Protein AF-A0A2G2R148-F1 (afdb_monomer_lite)

Radius of gyration: 40.28 Å; chains: 1; bounding box: 63×64×116 Å

Structure (mmCIF, N/CA/C/O backbone):
data_AF-A0A2G2R148-F1
#
_entry.id   AF-A0A2G2R148-F1
#
loop_
_atom_site.group_PDB
_atom_site.id
_atom_site.type_symbol
_atom_site.label_atom_id
_atom_site.label_alt_id
_atom_site.label_comp_id
_atom_site.label_asym_id
_atom_site.label_entity_id
_atom_site.label_seq_id
_atom_site.pdbx_PDB_ins_code
_atom_site.Cartn_x
_atom_site.Cartn_y
_atom_site.Cartn_z
_atom_site.occupancy
_atom_site.B_iso_or_equiv
_atom_site.auth_seq_id
_atom_site.auth_comp_id
_atom_site.auth_asym_id
_atom_site.auth_atom_id
_atom_site.pdbx_PDB_model_num
ATOM 1 N N . MET A 1 1 ? -0.604 22.311 24.502 1.00 48.31 1 MET A N 1
ATOM 2 C CA . MET A 1 1 ? -0.595 21.607 23.201 1.00 48.31 1 MET A CA 1
ATOM 3 C C . MET A 1 1 ? 0.803 21.065 22.988 1.00 48.31 1 MET A C 1
ATOM 5 O O . MET A 1 1 ? 1.654 21.733 22.419 1.00 48.31 1 MET A O 1
ATOM 9 N N . GLU A 1 2 ? 1.063 19.902 23.567 1.00 51.53 2 GLU A N 1
ATOM 10 C CA . GLU A 1 2 ? 2.363 19.248 23.503 1.00 51.53 2 GLU A CA 1
ATOM 11 C C . GLU A 1 2 ? 2.444 18.508 22.167 1.00 51.53 2 GLU A C 1
ATOM 13 O O . GLU A 1 2 ? 1.817 17.468 21.969 1.00 51.53 2 GLU A O 1
ATOM 18 N N . TYR A 1 3 ? 3.135 19.102 21.195 1.00 59.31 3 TYR A N 1
ATOM 19 C CA . TYR A 1 3 ? 3.486 18.401 19.968 1.00 59.31 3 TYR A CA 1
ATOM 20 C C . TYR A 1 3 ? 4.564 17.383 20.324 1.00 59.31 3 TYR A C 1
ATOM 22 O O . TYR A 1 3 ? 5.745 17.714 20.416 1.00 59.31 3 TYR A O 1
ATOM 30 N N . SER A 1 4 ? 4.141 16.147 20.575 1.00 56.78 4 SER A N 1
ATOM 31 C CA . SER A 1 4 ? 5.049 15.073 20.943 1.00 56.78 4 SER A CA 1
ATOM 32 C C . SER A 1 4 ? 6.069 14.830 19.804 1.00 56.78 4 SER A C 1
ATOM 34 O O . SER A 1 4 ? 5.690 14.639 18.640 1.00 56.78 4 SER A O 1
ATOM 36 N N . PRO A 1 5 ? 7.387 14.851 20.093 1.00 61.03 5 PRO A N 1
ATOM 37 C CA . PRO A 1 5 ? 8.457 14.793 19.084 1.00 61.03 5 PRO A CA 1
ATOM 38 C C . PRO A 1 5 ? 8.540 13.451 18.336 1.00 61.03 5 PRO A C 1
ATOM 40 O O . PRO A 1 5 ? 9.260 13.325 17.342 1.00 61.03 5 PRO A O 1
ATOM 43 N N . VAL A 1 6 ? 7.760 12.460 18.768 1.00 58.72 6 VAL A N 1
ATOM 44 C CA . VAL A 1 6 ? 7.691 11.102 18.210 1.00 58.72 6 VAL A CA 1
ATOM 45 C C . VAL A 1 6 ? 7.366 11.064 16.718 1.00 58.72 6 VAL A C 1
ATOM 47 O O . VAL A 1 6 ? 7.900 10.202 16.021 1.00 58.72 6 VAL A O 1
ATOM 50 N N . ARG A 1 7 ? 6.598 12.023 16.172 1.00 63.22 7 ARG A N 1
ATOM 51 C CA . ARG A 1 7 ? 6.355 12.063 14.714 1.00 63.22 7 ARG A CA 1
ATOM 52 C C . ARG A 1 7 ? 7.630 12.294 13.903 1.00 63.22 7 ARG A C 1
ATOM 54 O O . ARG A 1 7 ? 7.731 11.763 12.805 1.00 63.22 7 ARG A O 1
ATOM 61 N N . ARG A 1 8 ? 8.605 13.056 14.414 1.00 64.38 8 ARG A N 1
ATOM 62 C CA . ARG A 1 8 ? 9.854 13.322 13.676 1.00 64.38 8 ARG A CA 1
ATOM 63 C C . ARG A 1 8 ? 10.771 12.105 13.691 1.00 64.38 8 ARG A C 1
ATOM 65 O O . ARG A 1 8 ? 11.302 11.752 12.647 1.00 64.38 8 ARG A O 1
ATOM 72 N N . ILE A 1 9 ? 10.888 11.429 14.833 1.00 66.25 9 ILE A N 1
ATOM 73 C CA . ILE A 1 9 ? 11.724 10.226 14.977 1.00 66.25 9 ILE A CA 1
ATOM 74 C C . ILE A 1 9 ? 11.224 9.098 14.072 1.00 66.25 9 ILE A C 1
ATOM 76 O O . ILE A 1 9 ? 12.021 8.476 13.373 1.00 66.25 9 ILE A O 1
ATOM 80 N N . PHE A 1 10 ? 9.906 8.888 14.007 1.00 67.50 10 PHE A N 1
ATOM 81 C CA . PHE A 1 10 ? 9.330 7.871 13.126 1.00 67.50 10 PHE A CA 1
ATOM 82 C C . PHE A 1 10 ? 9.612 8.167 11.641 1.00 67.50 10 PHE A C 1
ATOM 84 O O . PHE A 1 10 ? 9.934 7.262 10.871 1.00 67.50 10 PHE A O 1
ATOM 91 N N . SER A 1 11 ? 9.581 9.446 11.247 1.00 72.88 11 SER A N 1
ATOM 92 C CA . SER A 1 11 ? 9.961 9.864 9.894 1.00 72.88 11 SER A CA 1
ATOM 93 C C . SER A 1 11 ? 11.441 9.633 9.596 1.00 72.88 11 SER A C 1
ATOM 95 O O . SER A 1 11 ? 11.774 9.272 8.474 1.00 72.88 11 SER A O 1
ATOM 97 N N . TRP A 1 12 ? 12.335 9.814 10.571 1.00 77.62 12 TRP A N 1
ATOM 98 C CA . TRP A 1 12 ? 13.778 9.651 10.362 1.00 77.62 12 TRP A CA 1
ATOM 99 C C . TRP A 1 12 ? 14.159 8.186 10.162 1.00 77.62 12 TRP A C 1
ATOM 101 O O . TRP A 1 12 ? 14.962 7.892 9.284 1.00 77.62 12 TRP A O 1
ATOM 111 N N . VAL A 1 13 ? 13.537 7.264 10.904 1.00 79.81 13 VAL A N 1
ATOM 112 C CA . VAL A 1 13 ? 13.739 5.816 10.713 1.00 79.81 13 VAL A CA 1
ATOM 113 C C . VAL A 1 13 ? 13.229 5.368 9.342 1.00 79.81 13 VAL A C 1
ATOM 115 O O . VAL A 1 13 ? 13.925 4.646 8.633 1.00 79.81 13 VAL A O 1
ATOM 118 N N . SER A 1 14 ? 12.051 5.846 8.928 1.00 80.56 14 SER A N 1
ATOM 119 C CA . SER A 1 14 ? 11.517 5.565 7.590 1.00 80.56 14 SER A CA 1
ATOM 120 C C . SER A 1 14 ? 12.434 6.106 6.486 1.00 80.56 14 SER A C 1
ATOM 122 O O . SER A 1 14 ? 12.735 5.403 5.524 1.00 80.56 14 SER A O 1
ATOM 124 N N . TRP A 1 15 ? 12.963 7.322 6.652 1.00 84.94 15 TRP A N 1
ATOM 125 C CA . TRP A 1 15 ? 13.890 7.924 5.691 1.00 84.94 15 TRP A CA 1
ATOM 126 C C . TRP A 1 15 ? 15.238 7.192 5.643 1.00 84.94 15 TRP A C 1
ATOM 128 O O . TRP A 1 15 ? 15.784 6.987 4.562 1.00 84.94 15 TRP A O 1
ATOM 138 N N . LEU A 1 16 ? 15.729 6.715 6.790 1.00 86.38 16 LEU A N 1
ATOM 139 C CA . LEU A 1 16 ? 16.955 5.924 6.886 1.00 86.38 16 LEU A CA 1
ATOM 140 C C . LEU A 1 16 ? 16.833 4.559 6.197 1.00 86.38 16 LEU A C 1
ATOM 142 O O . LEU A 1 16 ? 17.837 4.040 5.728 1.00 86.38 16 LEU A O 1
ATOM 146 N N . LEU A 1 17 ? 15.629 3.989 6.105 1.00 84.88 17 LEU A N 1
ATOM 147 C CA . LEU A 1 17 ? 15.370 2.781 5.316 1.00 84.88 17 LEU A CA 1
ATOM 148 C C . LEU A 1 17 ? 15.165 3.109 3.832 1.00 84.88 17 LEU A C 1
ATOM 150 O O . LEU A 1 17 ? 15.705 2.428 2.965 1.00 84.88 17 LEU A O 1
ATOM 154 N N . LEU A 1 18 ? 14.417 4.170 3.526 1.00 85.19 18 LEU A N 1
ATOM 155 C CA . LEU A 1 18 ? 14.042 4.519 2.156 1.00 85.19 18 LEU A CA 1
ATOM 156 C C . LEU A 1 18 ? 15.239 4.981 1.312 1.00 85.19 18 LEU A C 1
ATOM 158 O O . LEU A 1 18 ? 15.378 4.568 0.162 1.00 85.19 18 LEU A O 1
ATOM 162 N N . VAL A 1 19 ? 16.108 5.823 1.877 1.00 89.56 19 VAL A N 1
ATOM 163 C CA . VAL A 1 19 ? 17.268 6.398 1.177 1.00 89.56 19 VAL A CA 1
ATOM 164 C C . VAL A 1 19 ? 18.246 5.331 0.660 1.00 89.56 19 VAL A C 1
ATOM 166 O O . VAL A 1 19 ? 18.537 5.359 -0.536 1.00 89.56 19 VAL A O 1
ATOM 169 N N . PRO A 1 20 ? 18.753 4.380 1.472 1.00 88.75 20 PRO A N 1
ATOM 170 C CA . PRO A 1 20 ? 19.691 3.373 0.981 1.00 88.75 20 PRO A CA 1
ATOM 171 C C . PRO A 1 20 ? 19.045 2.414 -0.018 1.00 88.75 20 PRO A C 1
ATOM 173 O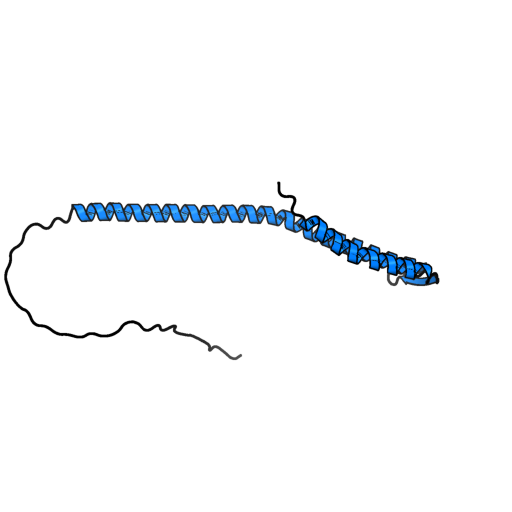 O . PRO A 1 20 ? 19.694 2.045 -0.994 1.00 88.75 20 PRO A O 1
ATOM 176 N N . ILE A 1 21 ? 17.768 2.058 0.164 1.00 86.38 21 ILE A N 1
ATOM 177 C CA . ILE A 1 21 ? 17.027 1.242 -0.809 1.00 86.38 21 ILE A CA 1
ATOM 178 C C . ILE A 1 21 ? 16.973 1.964 -2.158 1.00 86.38 21 ILE A C 1
ATOM 180 O O . ILE A 1 21 ? 17.277 1.369 -3.193 1.00 86.38 21 ILE A O 1
ATOM 184 N N . LEU A 1 22 ? 16.643 3.258 -2.153 1.00 85.75 22 LEU A N 1
ATOM 185 C CA . LEU A 1 22 ? 16.564 4.056 -3.371 1.00 85.75 22 LEU A CA 1
ATOM 186 C C . LEU A 1 22 ? 17.941 4.218 -4.030 1.00 85.75 22 LEU A C 1
ATOM 188 O O . LEU A 1 22 ? 18.064 4.038 -5.239 1.00 85.75 22 LEU A O 1
ATOM 192 N N . ALA A 1 23 ? 18.986 4.493 -3.246 1.00 87.06 23 ALA A N 1
ATOM 193 C CA . ALA A 1 23 ? 20.356 4.620 -3.740 1.00 87.06 23 ALA A CA 1
ATOM 194 C C . ALA A 1 23 ? 20.878 3.313 -4.361 1.00 87.06 23 ALA A C 1
ATOM 196 O O . ALA A 1 23 ? 21.460 3.336 -5.450 1.00 87.06 23 ALA A O 1
ATOM 197 N N . ALA A 1 24 ? 20.635 2.171 -3.710 1.00 84.56 24 ALA A N 1
ATOM 198 C CA . ALA A 1 24 ? 20.986 0.856 -4.237 1.00 84.56 24 ALA A CA 1
ATOM 199 C C . ALA A 1 24 ? 20.250 0.581 -5.551 1.00 84.56 24 ALA A C 1
ATOM 201 O O . ALA A 1 24 ? 20.864 0.155 -6.526 1.00 84.56 24 ALA A O 1
ATOM 202 N N . ALA A 1 25 ? 18.957 0.896 -5.607 1.00 81.69 25 ALA A N 1
ATOM 203 C CA . ALA A 1 25 ? 18.150 0.665 -6.792 1.00 81.69 25 ALA A CA 1
ATOM 204 C C . ALA A 1 25 ? 18.570 1.569 -7.974 1.00 81.69 25 ALA A C 1
ATOM 206 O O . ALA A 1 25 ? 18.653 1.098 -9.108 1.00 81.69 25 ALA A O 1
ATOM 207 N N . VAL A 1 26 ? 18.926 2.836 -7.726 1.00 83.38 26 VAL A N 1
ATOM 208 C CA . VAL A 1 26 ? 19.491 3.736 -8.753 1.00 83.38 26 VAL A CA 1
ATOM 209 C C . VAL A 1 26 ? 20.850 3.229 -9.240 1.00 83.38 26 VAL A C 1
ATOM 211 O O . VAL A 1 26 ? 21.089 3.168 -10.444 1.00 83.38 26 VAL A O 1
ATOM 214 N N . THR A 1 27 ? 21.732 2.820 -8.327 1.00 83.00 27 THR A N 1
ATOM 215 C CA . THR A 1 27 ? 23.061 2.284 -8.677 1.00 83.00 27 THR A CA 1
ATOM 216 C C . THR A 1 27 ? 22.940 1.008 -9.508 1.00 83.00 27 THR A C 1
ATOM 218 O O . THR A 1 27 ? 23.604 0.858 -10.534 1.00 83.00 27 THR A O 1
ATOM 221 N N . PHE A 1 28 ? 22.035 0.116 -9.104 1.00 80.31 28 PHE A N 1
ATOM 222 C CA . PHE A 1 28 ? 21.698 -1.092 -9.840 1.00 80.31 28 PHE A CA 1
ATOM 223 C C . PHE A 1 28 ? 21.186 -0.768 -11.246 1.00 80.31 28 PHE A C 1
ATOM 225 O O . PHE A 1 28 ? 21.624 -1.409 -12.198 1.00 80.31 28 PHE A O 1
ATOM 232 N N . ALA A 1 29 ? 20.345 0.262 -11.393 1.00 78.44 29 ALA A N 1
ATOM 233 C CA . ALA A 1 29 ? 19.812 0.697 -12.682 1.00 78.44 29 ALA A CA 1
ATOM 234 C C . ALA A 1 29 ? 20.853 1.296 -13.626 1.00 78.44 29 ALA A C 1
ATOM 236 O O . ALA A 1 29 ? 20.824 1.047 -14.831 1.00 78.44 29 ALA A O 1
ATOM 237 N N . LEU A 1 30 ? 21.778 2.087 -13.084 1.00 79.06 30 LEU A N 1
ATOM 238 C CA . LEU A 1 30 ? 22.845 2.695 -13.872 1.00 79.06 30 LEU A CA 1
ATOM 239 C C . LEU A 1 30 ? 23.829 1.650 -14.398 1.00 79.06 30 LEU A C 1
ATOM 241 O O . LEU A 1 30 ? 24.314 1.798 -15.519 1.00 79.06 30 LEU A O 1
ATOM 245 N N . ASN A 1 31 ? 24.097 0.611 -13.604 1.00 82.44 31 ASN A N 1
ATOM 246 C CA . ASN A 1 31 ? 25.028 -0.453 -13.962 1.00 82.44 31 ASN A CA 1
ATOM 247 C C . ASN A 1 31 ? 24.367 -1.523 -14.856 1.00 82.44 31 ASN A C 1
ATOM 249 O O . ASN A 1 31 ? 24.937 -1.936 -15.860 1.00 82.44 31 ASN A O 1
ATOM 253 N N . ASN A 1 32 ? 23.120 -1.905 -14.562 1.00 74.62 32 ASN A N 1
ATOM 254 C CA . ASN A 1 32 ? 22.402 -2.973 -15.259 1.00 74.62 32 ASN A CA 1
ATOM 255 C C . ASN A 1 32 ? 21.370 -2.400 -16.243 1.00 74.62 32 ASN A C 1
ATOM 257 O O . ASN A 1 32 ? 20.158 -2.492 -16.033 1.00 74.62 32 ASN A O 1
ATOM 261 N N . LYS A 1 33 ? 21.861 -1.834 -17.354 1.00 81.12 33 LYS A N 1
ATOM 262 C CA . LYS A 1 33 ? 21.032 -1.392 -18.499 1.00 81.12 33 LYS A CA 1
ATOM 263 C C . LYS A 1 33 ? 20.736 -2.510 -19.504 1.00 81.12 33 LYS A C 1
ATOM 265 O O . LYS A 1 33 ? 20.377 -2.236 -20.645 1.00 81.12 33 LYS A O 1
ATOM 270 N N . HIS A 1 34 ? 20.926 -3.762 -19.108 1.00 82.50 34 HIS A N 1
ATOM 271 C CA . HIS A 1 34 ? 20.645 -4.897 -19.971 1.00 82.50 34 HIS A CA 1
ATOM 272 C C . HIS A 1 34 ? 19.138 -5.030 -20.196 1.00 82.50 34 HIS A C 1
ATOM 274 O O . HIS A 1 34 ? 18.340 -4.907 -19.259 1.00 82.50 34 HIS A O 1
ATOM 280 N N . PHE A 1 35 ? 18.769 -5.263 -21.452 1.00 85.25 35 PHE A N 1
ATOM 281 C CA . PHE A 1 35 ? 17.411 -5.607 -21.839 1.00 85.25 35 PHE A CA 1
ATOM 282 C C . PHE A 1 35 ? 17.106 -7.026 -21.355 1.00 85.25 35 PHE A C 1
ATOM 284 O O . PHE A 1 35 ? 17.912 -7.938 -21.539 1.00 85.25 35 PHE A O 1
ATOM 291 N N . LEU A 1 36 ? 15.977 -7.179 -20.668 1.00 84.81 36 LEU A N 1
ATOM 292 C CA . LEU A 1 36 ? 15.456 -8.452 -20.200 1.00 84.81 36 LEU A CA 1
ATOM 293 C C . LEU A 1 36 ? 14.144 -8.722 -20.933 1.00 84.81 36 LEU A C 1
ATOM 295 O O . LEU A 1 36 ? 13.217 -7.909 -20.893 1.00 84.81 36 LEU A O 1
ATOM 299 N N . GLU A 1 37 ? 14.062 -9.885 -21.569 1.00 88.94 37 GLU A N 1
ATOM 300 C CA . GLU A 1 37 ? 12.814 -10.389 -22.124 1.00 88.94 37 GLU A CA 1
ATOM 301 C C . GLU A 1 37 ? 11.930 -10.898 -20.978 1.00 88.94 37 GLU A C 1
ATOM 303 O O . GLU A 1 37 ? 12.250 -11.881 -20.305 1.00 88.94 37 GLU A O 1
ATOM 308 N N . LEU A 1 38 ? 10.825 -10.200 -20.716 1.00 84.94 38 LEU A N 1
ATOM 309 C CA . LEU A 1 38 ? 9.853 -10.583 -19.700 1.00 84.94 38 LEU A CA 1
ATOM 310 C C . LEU A 1 38 ? 8.634 -11.214 -20.352 1.00 84.94 38 LEU A C 1
ATOM 312 O O . LEU A 1 38 ? 7.824 -10.538 -20.987 1.00 84.94 38 LEU A O 1
ATOM 316 N N . ASN A 1 39 ? 8.488 -12.518 -20.131 1.00 89.44 39 ASN A N 1
ATOM 317 C CA . ASN A 1 39 ? 7.281 -13.252 -20.468 1.00 89.44 39 ASN A CA 1
ATOM 318 C C . ASN A 1 39 ? 6.302 -13.204 -19.283 1.00 89.44 39 ASN A C 1
ATOM 320 O O . ASN A 1 39 ? 6.490 -13.871 -18.263 1.00 89.44 39 ASN A O 1
ATOM 324 N N . LEU A 1 40 ? 5.258 -12.385 -19.401 1.00 86.88 40 LEU A N 1
ATOM 325 C CA . LEU A 1 40 ? 4.191 -12.269 -18.408 1.00 86.88 40 LEU A CA 1
ATOM 326 C C . LEU A 1 40 ? 3.155 -13.381 -18.609 1.00 86.88 40 LEU A C 1
ATOM 328 O O . LEU A 1 40 ? 2.068 -13.176 -19.156 1.00 86.88 40 LEU A O 1
ATOM 332 N N . TRP A 1 41 ? 3.491 -14.569 -18.119 1.00 77.00 41 TRP A N 1
ATOM 333 C CA . TRP A 1 41 ? 2.563 -15.685 -17.938 1.00 77.00 41 TRP A CA 1
ATOM 334 C C . TRP A 1 41 ? 1.674 -15.366 -16.722 1.00 77.00 41 TRP A C 1
ATOM 336 O O . TRP A 1 41 ? 2.199 -15.378 -15.609 1.00 77.00 41 TRP A O 1
ATOM 346 N N . PRO A 1 42 ? 0.422 -14.876 -16.866 1.00 87.00 42 PRO A N 1
ATOM 347 C CA . PRO A 1 42 ? -0.763 -15.501 -17.481 1.00 87.00 42 PRO A CA 1
ATOM 348 C C . PRO A 1 42 ? -1.466 -14.600 -18.525 1.00 87.00 42 PRO A C 1
ATOM 350 O O . PRO A 1 42 ? -2.590 -14.871 -18.942 1.00 87.00 42 PRO A O 1
ATOM 353 N N . PHE A 1 43 ? -0.814 -13.511 -18.933 1.00 87.62 43 PHE A N 1
ATOM 354 C CA . PHE A 1 43 ? -1.338 -12.525 -19.880 1.00 87.62 43 PHE A CA 1
ATOM 355 C C . PHE A 1 43 ? -0.894 -12.799 -21.325 1.00 87.62 43 PHE A C 1
ATOM 357 O O . PHE A 1 43 ? -1.392 -12.156 -22.243 1.00 87.62 43 PHE A O 1
ATOM 364 N N . GLY A 1 44 ? 0.039 -13.737 -21.538 1.00 88.94 44 GLY A N 1
ATOM 365 C CA . GLY A 1 44 ? 0.555 -14.080 -22.868 1.00 88.94 44 GLY A CA 1
ATOM 366 C C . GLY A 1 44 ? 1.354 -12.950 -23.525 1.00 88.94 44 GLY A C 1
ATOM 367 O O . GLY A 1 44 ? 1.461 -12.907 -24.747 1.00 88.94 44 GLY A O 1
ATOM 368 N N . LEU A 1 45 ? 1.884 -12.018 -22.727 1.00 88.56 45 LEU A N 1
ATOM 369 C CA . LEU A 1 45 ? 2.627 -10.854 -23.203 1.00 88.56 45 LEU A CA 1
ATOM 370 C C . LEU A 1 45 ? 4.127 -11.089 -23.041 1.00 88.56 45 LEU A C 1
ATOM 372 O O . LEU A 1 45 ? 4.589 -11.395 -21.942 1.00 88.56 45 LEU A O 1
ATOM 376 N N . THR A 1 46 ? 4.881 -10.880 -24.115 1.00 91.38 46 THR A N 1
ATOM 377 C CA . THR A 1 46 ? 6.342 -10.805 -24.078 1.00 91.38 46 THR A CA 1
ATOM 378 C C . THR A 1 46 ? 6.739 -9.355 -24.288 1.00 91.38 46 THR A C 1
ATOM 380 O O . THR A 1 46 ? 6.416 -8.767 -25.320 1.00 91.38 46 THR A O 1
ATOM 383 N N . ILE A 1 47 ? 7.397 -8.765 -23.296 1.00 88.56 47 ILE A N 1
ATOM 384 C CA . ILE A 1 47 ? 7.837 -7.375 -23.352 1.00 88.56 47 ILE A CA 1
ATOM 385 C C . ILE A 1 47 ? 9.329 -7.347 -23.047 1.00 88.56 47 ILE A C 1
ATOM 387 O O . ILE A 1 47 ? 9.777 -7.878 -22.034 1.00 88.56 47 ILE A O 1
ATOM 391 N N . GLU A 1 48 ? 10.097 -6.711 -23.919 1.00 89.31 48 GLU A N 1
ATOM 392 C CA . GLU A 1 48 ? 11.516 -6.481 -23.700 1.00 89.31 48 GLU A CA 1
ATOM 393 C C . GLU A 1 48 ? 11.688 -5.132 -22.997 1.00 89.31 48 GLU A C 1
ATOM 395 O O . GLU A 1 48 ? 11.401 -4.074 -23.563 1.00 89.31 48 GLU A O 1
ATOM 400 N N . LEU A 1 49 ? 12.094 -5.161 -21.726 1.00 86.75 49 LEU A N 1
ATOM 401 C CA . LEU A 1 49 ? 12.326 -3.949 -20.941 1.00 86.75 49 LEU A CA 1
ATOM 402 C C . LEU A 1 49 ? 13.700 -4.016 -20.280 1.00 86.75 49 LEU A C 1
ATOM 404 O O . LEU A 1 49 ? 14.157 -5.098 -19.911 1.00 86.75 49 LEU A O 1
ATOM 408 N N . PRO A 1 50 ? 14.358 -2.872 -20.043 1.00 87.38 50 PRO A N 1
ATOM 409 C CA . PRO A 1 50 ? 15.539 -2.847 -19.200 1.00 87.38 50 PRO A CA 1
ATOM 410 C C . PRO A 1 50 ? 15.244 -3.416 -17.808 1.00 87.38 50 PRO A C 1
ATOM 412 O O . PRO A 1 50 ? 14.230 -3.078 -17.188 1.00 87.38 50 PRO A O 1
ATOM 415 N N . LEU A 1 51 ? 16.157 -4.237 -17.290 1.00 84.81 51 LEU A N 1
ATOM 416 C CA . LEU A 1 51 ? 15.981 -4.973 -16.034 1.00 84.81 51 LEU A CA 1
ATOM 417 C C . LEU A 1 51 ? 15.659 -4.062 -14.833 1.00 84.81 51 LEU A C 1
ATOM 419 O O . LEU A 1 51 ? 14.864 -4.413 -13.959 1.00 84.81 51 LEU A O 1
ATOM 423 N N . TYR A 1 52 ? 16.216 -2.851 -14.818 1.00 82.69 52 TYR A N 1
ATOM 424 C CA . TYR A 1 52 ? 15.914 -1.870 -13.781 1.00 82.69 52 TYR A CA 1
ATOM 425 C C . TYR A 1 52 ? 14.443 -1.445 -13.770 1.00 82.69 52 TYR A C 1
ATOM 427 O O . TYR A 1 52 ? 13.857 -1.278 -12.701 1.00 82.69 52 TYR A O 1
ATOM 435 N N . LEU A 1 53 ? 13.831 -1.300 -14.947 1.00 84.19 53 LEU A N 1
ATOM 436 C CA . LEU A 1 53 ? 12.452 -0.849 -15.100 1.00 84.19 53 LEU A CA 1
ATOM 437 C C . LEU A 1 53 ? 11.486 -1.895 -14.536 1.00 84.19 53 LEU A C 1
ATOM 439 O O . LEU A 1 53 ? 10.551 -1.553 -13.814 1.00 84.19 53 LEU A O 1
ATOM 443 N N . ALA A 1 54 ? 11.770 -3.170 -14.800 1.00 83.81 54 ALA A N 1
ATOM 444 C CA . ALA A 1 54 ? 11.023 -4.295 -14.258 1.00 83.81 54 ALA A CA 1
ATOM 445 C C . ALA A 1 54 ? 11.117 -4.384 -12.729 1.00 83.81 54 ALA A C 1
ATOM 447 O O . ALA A 1 54 ? 10.099 -4.516 -12.051 1.00 83.81 54 ALA A O 1
ATOM 448 N N . PHE A 1 55 ? 12.330 -4.261 -12.181 1.00 84.94 55 PHE A N 1
ATOM 449 C CA . PHE A 1 55 ? 12.567 -4.319 -10.739 1.00 84.94 55 PHE A CA 1
ATOM 450 C C . PHE A 1 55 ? 11.847 -3.189 -9.990 1.00 84.94 55 PHE A C 1
ATOM 452 O O . PHE A 1 55 ? 11.096 -3.439 -9.043 1.00 84.94 55 PHE A O 1
ATOM 459 N N . PHE A 1 56 ? 12.023 -1.943 -10.440 1.00 84.88 56 PHE A N 1
ATOM 460 C CA . PHE A 1 56 ? 11.329 -0.798 -9.850 1.00 84.88 56 PHE A CA 1
ATOM 461 C C . PHE A 1 56 ? 9.814 -0.890 -10.035 1.00 84.88 56 PHE A C 1
ATOM 463 O O . PHE A 1 56 ? 9.077 -0.600 -9.094 1.00 84.88 56 PHE A O 1
ATOM 470 N N . GLY A 1 57 ? 9.350 -1.326 -11.210 1.00 88.06 57 GLY A N 1
ATOM 471 C CA . GLY A 1 57 ? 7.933 -1.542 -11.485 1.00 88.06 57 GLY A CA 1
ATOM 472 C C . GLY A 1 57 ? 7.303 -2.523 -10.498 1.00 88.06 57 GLY A C 1
ATOM 473 O O . GLY A 1 57 ? 6.288 -2.197 -9.884 1.00 88.06 57 GLY A O 1
ATOM 474 N N . ALA A 1 58 ? 7.941 -3.674 -10.266 1.00 87.19 58 ALA A N 1
ATOM 475 C CA . ALA A 1 58 ? 7.483 -4.667 -9.296 1.00 87.19 58 ALA A CA 1
ATOM 476 C C . ALA A 1 58 ? 7.478 -4.125 -7.856 1.00 87.19 58 ALA A C 1
ATOM 478 O O . ALA A 1 58 ? 6.515 -4.343 -7.119 1.00 87.19 58 ALA A O 1
ATOM 479 N N . MET A 1 59 ? 8.514 -3.375 -7.463 1.00 89.12 59 MET A N 1
ATOM 480 C CA . MET A 1 59 ? 8.591 -2.766 -6.131 1.00 89.12 59 MET A CA 1
ATOM 481 C C . MET A 1 59 ? 7.471 -1.742 -5.912 1.00 89.12 59 MET A C 1
ATOM 483 O O . MET A 1 59 ? 6.754 -1.814 -4.913 1.00 89.12 59 MET A O 1
ATOM 487 N N . ILE A 1 60 ? 7.283 -0.813 -6.856 1.00 88.19 60 ILE A N 1
ATOM 488 C CA . ILE A 1 60 ? 6.217 0.195 -6.794 1.00 88.19 60 ILE A CA 1
ATOM 489 C C . ILE A 1 60 ? 4.857 -0.498 -6.752 1.00 88.19 60 ILE A C 1
ATOM 491 O O . ILE A 1 60 ? 4.028 -0.163 -5.909 1.00 88.19 60 ILE A O 1
ATOM 495 N N . PHE A 1 61 ? 4.641 -1.491 -7.615 1.00 92.88 61 PHE A N 1
ATOM 496 C CA . PHE A 1 61 ? 3.397 -2.249 -7.652 1.00 92.88 61 PHE A CA 1
ATOM 497 C C . PHE A 1 61 ? 3.104 -2.927 -6.307 1.00 92.88 61 PHE A C 1
ATOM 499 O O . PHE A 1 61 ? 1.996 -2.797 -5.787 1.00 92.88 61 PHE A O 1
ATOM 506 N N . GLY A 1 62 ? 4.106 -3.568 -5.697 1.00 89.06 62 GLY A N 1
ATOM 507 C CA . GLY A 1 62 ? 3.992 -4.172 -4.369 1.00 89.06 62 GLY A CA 1
ATOM 508 C C . GLY A 1 62 ? 3.647 -3.157 -3.276 1.00 89.06 62 GLY A C 1
ATOM 509 O O . GLY A 1 62 ? 2.758 -3.411 -2.463 1.00 89.06 62 GLY A O 1
ATOM 510 N N . VAL A 1 63 ? 4.284 -1.981 -3.279 1.00 88.75 63 VAL A N 1
ATOM 511 C CA . VA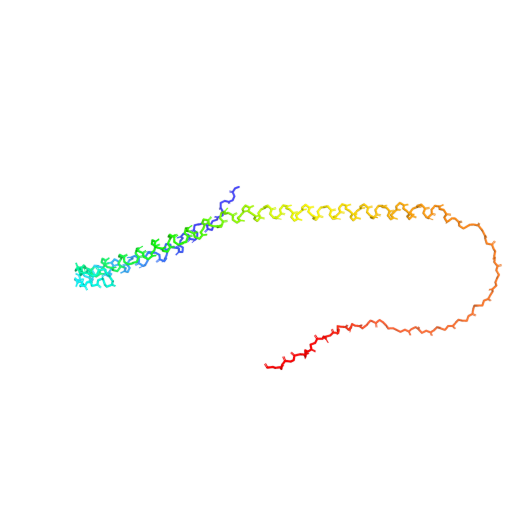L A 1 63 ? 3.986 -0.903 -2.318 1.00 88.75 63 VAL A CA 1
ATOM 512 C C . VAL A 1 63 ? 2.574 -0.359 -2.513 1.00 88.75 63 VAL A C 1
ATOM 514 O O . VAL A 1 63 ? 1.871 -0.140 -1.527 1.00 88.75 63 VAL A O 1
ATOM 517 N N . VAL A 1 64 ? 2.132 -0.157 -3.755 1.00 92.19 64 VAL A N 1
ATOM 518 C CA . VAL A 1 64 ? 0.778 0.324 -4.064 1.00 92.19 64 VAL A CA 1
ATOM 519 C C . VAL A 1 64 ? -0.265 -0.696 -3.613 1.00 92.19 64 VAL A C 1
ATOM 521 O O . VAL A 1 64 ? -1.182 -0.327 -2.880 1.00 92.19 64 VAL A O 1
ATOM 524 N N . LEU A 1 65 ? -0.100 -1.977 -3.959 1.00 92.00 65 LEU A N 1
ATOM 525 C CA . LEU A 1 65 ? -0.993 -3.046 -3.499 1.00 92.00 65 LEU A CA 1
ATOM 526 C C . LEU A 1 65 ? -1.015 -3.141 -1.973 1.00 92.00 65 LEU A C 1
ATOM 528 O O . LEU A 1 65 ? -2.092 -3.164 -1.378 1.00 92.00 65 LEU A O 1
ATOM 532 N N . GLY A 1 66 ? 0.156 -3.138 -1.334 1.00 85.56 66 GLY A N 1
ATOM 533 C CA . GLY A 1 66 ? 0.274 -3.157 0.122 1.00 85.56 66 GLY A CA 1
ATOM 534 C C . GLY A 1 66 ? -0.433 -1.965 0.764 1.00 85.56 66 GLY A C 1
ATOM 535 O O . GLY A 1 66 ? -1.210 -2.140 1.699 1.00 85.56 66 GLY A O 1
ATOM 536 N N . SER A 1 67 ? -0.255 -0.766 0.205 1.00 87.62 67 SER A N 1
ATOM 537 C CA . SER A 1 67 ? -0.900 0.462 0.683 1.00 87.62 67 SER A CA 1
ATOM 538 C C . SER A 1 67 ? -2.420 0.401 0.549 1.00 87.62 67 SER A C 1
ATOM 540 O O . SER A 1 67 ? -3.125 0.783 1.483 1.00 87.62 67 SER A O 1
ATOM 542 N N . ILE A 1 68 ? -2.934 -0.114 -0.573 1.00 89.75 68 ILE A N 1
ATOM 543 C CA . ILE A 1 68 ? -4.374 -0.315 -0.791 1.00 89.75 68 ILE A CA 1
ATOM 544 C C . ILE A 1 68 ? -4.928 -1.299 0.243 1.00 89.75 68 ILE A C 1
ATOM 546 O O . ILE A 1 68 ? -5.935 -1.003 0.884 1.00 89.75 68 ILE A O 1
ATOM 550 N N . VAL A 1 69 ? -4.259 -2.435 0.463 1.00 86.88 69 VAL A N 1
ATOM 551 C CA . VAL A 1 69 ? -4.659 -3.423 1.479 1.00 86.88 69 VAL A CA 1
ATOM 552 C C . VAL A 1 69 ? -4.668 -2.798 2.876 1.00 86.88 69 VAL A C 1
ATOM 554 O O . VAL A 1 69 ? -5.642 -2.963 3.615 1.00 86.88 69 VAL A O 1
ATOM 557 N N . THR A 1 70 ? -3.640 -2.023 3.231 1.00 85.75 70 THR A N 1
ATOM 558 C CA . THR A 1 70 ? -3.600 -1.280 4.497 1.00 85.75 70 THR A CA 1
ATOM 559 C C . THR A 1 70 ? -4.764 -0.297 4.604 1.00 85.75 70 THR A C 1
ATOM 561 O O . THR A 1 70 ? -5.429 -0.267 5.636 1.00 85.75 70 THR A O 1
ATOM 564 N N . TRP A 1 71 ? -5.068 0.470 3.553 1.00 81.50 71 TRP A N 1
ATOM 565 C CA . TRP A 1 71 ? -6.192 1.414 3.534 1.00 81.50 71 TRP A CA 1
ATOM 566 C C . TRP A 1 71 ? -7.544 0.721 3.710 1.00 81.50 71 TRP A C 1
ATOM 568 O O . TRP A 1 71 ? -8.378 1.185 4.493 1.00 81.50 71 TRP A O 1
ATOM 578 N N . LEU A 1 72 ? -7.745 -0.413 3.039 1.00 78.25 72 LEU A N 1
ATOM 579 C CA . LEU A 1 72 ? -8.951 -1.226 3.181 1.00 78.25 72 LEU A CA 1
ATOM 580 C C . LEU A 1 72 ? -9.089 -1.783 4.608 1.00 78.25 72 LEU A C 1
ATOM 582 O O . LEU A 1 72 ? -10.186 -1.766 5.172 1.00 78.25 72 LEU A O 1
ATOM 586 N N . GLY A 1 73 ? -7.983 -2.193 5.235 1.00 71.12 73 GLY A N 1
ATOM 587 C CA . GLY A 1 73 ? -7.960 -2.589 6.647 1.00 71.12 73 GLY A CA 1
ATOM 588 C C . GLY A 1 73 ? -8.268 -1.427 7.600 1.00 71.12 73 GLY A C 1
ATOM 589 O O . GLY A 1 73 ? -9.034 -1.575 8.555 1.00 71.12 73 GLY A O 1
ATOM 590 N N . GLN A 1 74 ? -7.737 -0.239 7.309 1.00 66.62 74 GLN A N 1
ATOM 591 C CA . GLN A 1 74 ? -7.880 0.954 8.147 1.00 66.62 74 GLN A CA 1
ATOM 592 C C . GLN A 1 74 ? -9.299 1.550 8.103 1.00 66.62 74 GLN A C 1
ATOM 594 O O . GLN A 1 74 ? -9.765 2.110 9.098 1.00 66.62 74 GLN A O 1
ATOM 599 N N . GLY A 1 75 ? -10.030 1.379 6.994 1.00 62.06 75 GLY A N 1
ATOM 600 C CA . GLY A 1 75 ? -11.433 1.797 6.874 1.00 62.06 75 GLY A CA 1
ATOM 601 C C . GLY A 1 75 ? -12.368 1.087 7.862 1.00 62.06 75 GLY A C 1
ATOM 602 O O . GLY A 1 75 ? -13.270 1.710 8.426 1.00 62.06 75 GLY A O 1
ATOM 603 N N . ARG A 1 76 ? -12.110 -0.194 8.154 1.00 59.62 76 ARG A N 1
ATOM 604 C CA . ARG A 1 76 ? -12.937 -1.006 9.065 1.00 59.62 76 ARG A CA 1
ATOM 605 C C . ARG A 1 76 ? -12.765 -0.603 10.533 1.00 59.62 76 ARG A C 1
ATOM 607 O O . ARG A 1 76 ? -13.744 -0.570 11.282 1.00 59.62 76 ARG A O 1
ATOM 614 N N . VAL A 1 77 ? -11.557 -0.178 10.912 1.00 59.28 77 VAL A N 1
ATOM 615 C CA . VAL A 1 77 ? -11.234 0.339 12.256 1.00 59.28 77 VAL A CA 1
ATOM 616 C C . VAL A 1 77 ? -12.052 1.592 12.590 1.00 59.28 77 VAL A C 1
ATOM 618 O O . VAL A 1 77 ? -12.478 1.768 13.731 1.00 59.28 77 VAL A O 1
ATOM 621 N N . ARG A 1 78 ? -12.374 2.423 11.590 1.00 62.16 78 ARG A N 1
ATOM 622 C CA . ARG A 1 78 ? -13.158 3.653 11.787 1.00 62.16 78 ARG A CA 1
ATOM 623 C C . ARG A 1 78 ? -14.616 3.392 12.195 1.00 62.16 78 ARG A C 1
ATOM 625 O O . ARG A 1 78 ? -15.200 4.232 12.873 1.00 62.16 78 ARG A O 1
ATOM 632 N N . SER A 1 79 ? -15.183 2.236 11.833 1.00 59.72 79 SER A N 1
ATOM 633 C CA . SER A 1 79 ? -16.522 1.822 12.290 1.00 59.72 79 SER A CA 1
ATOM 634 C C . SER A 1 79 ? -16.496 1.232 13.705 1.00 59.72 79 SER A C 1
ATOM 636 O O . SER A 1 79 ? -17.348 1.563 14.529 1.00 59.72 79 SER A O 1
ATOM 638 N N . ASN A 1 80 ? -15.453 0.463 14.031 1.00 59.69 80 ASN A N 1
ATOM 639 C CA . ASN A 1 80 ? -15.313 -0.188 15.334 1.00 59.69 80 ASN A CA 1
ATOM 640 C C . ASN A 1 80 ? -15.093 0.817 16.469 1.00 59.69 80 ASN A C 1
ATOM 642 O O . ASN A 1 80 ? -15.554 0.585 17.578 1.00 59.69 80 ASN A O 1
ATOM 646 N N . LEU A 1 81 ? -14.457 1.959 16.194 1.00 58.81 81 LEU A N 1
ATOM 647 C CA . LEU A 1 81 ? -14.276 3.029 17.181 1.00 58.81 81 LEU A CA 1
ATOM 648 C C . LEU A 1 81 ? -15.608 3.618 17.676 1.00 58.81 81 LEU A C 1
ATOM 650 O O . LEU A 1 81 ? -15.708 4.001 18.837 1.00 58.81 81 LEU A O 1
ATOM 654 N N . ARG A 1 82 ? -16.639 3.679 16.820 1.00 63.00 82 ARG A N 1
ATOM 655 C CA . ARG A 1 82 ? -17.968 4.177 17.216 1.00 63.00 82 ARG A CA 1
ATOM 656 C C . ARG A 1 82 ? -18.751 3.149 18.025 1.00 63.00 82 ARG A C 1
ATOM 658 O O . ARG A 1 82 ? -19.382 3.518 19.007 1.00 63.00 82 ARG A O 1
ATOM 665 N N . VAL A 1 83 ? -18.684 1.881 17.628 1.00 64.69 83 VAL A N 1
ATOM 666 C CA . VAL A 1 83 ? -19.362 0.785 18.337 1.00 64.69 83 VAL A CA 1
ATOM 667 C C . VAL A 1 83 ? -18.730 0.570 19.714 1.00 64.69 83 VAL A C 1
ATOM 669 O O . VAL A 1 83 ? -19.437 0.562 20.711 1.00 64.69 83 VAL A O 1
ATOM 672 N N . GLN A 1 84 ? -17.397 0.559 19.803 1.00 65.19 84 GLN A N 1
ATOM 673 C CA . GLN A 1 84 ? -16.692 0.430 21.083 1.00 65.19 84 GLN A CA 1
ATOM 674 C C . GLN A 1 84 ? -16.927 1.619 22.026 1.00 65.19 84 GLN A C 1
ATOM 676 O O . GLN A 1 84 ? -16.948 1.440 23.242 1.00 65.19 84 GLN A O 1
ATOM 681 N N . ALA A 1 85 ? -17.119 2.830 21.491 1.00 69.81 85 ALA A N 1
ATOM 682 C CA . ALA A 1 85 ? -17.491 3.984 22.307 1.00 69.81 85 ALA A CA 1
ATOM 683 C C . ALA A 1 85 ? -18.903 3.828 22.897 1.00 69.81 85 ALA A C 1
ATOM 685 O O . ALA A 1 85 ? -19.101 4.109 24.077 1.00 69.81 85 ALA A O 1
ATOM 686 N N . TYR A 1 86 ? -19.857 3.332 22.104 1.00 76.44 86 TYR A N 1
ATOM 687 C CA . TYR A 1 86 ? -21.227 3.090 22.558 1.00 76.44 86 TYR A CA 1
ATOM 688 C C . TYR A 1 86 ? -21.297 1.973 23.608 1.00 76.44 86 TYR A C 1
ATOM 690 O O . TYR A 1 86 ? -21.862 2.180 24.681 1.00 76.44 86 TYR A O 1
ATOM 698 N N . ASP A 1 87 ? -20.645 0.835 23.358 1.00 78.94 87 ASP A N 1
ATOM 699 C CA . ASP A 1 87 ? -20.599 -0.289 24.303 1.00 78.94 87 ASP A CA 1
ATOM 700 C C . ASP A 1 87 ? -19.944 0.119 25.635 1.00 78.94 87 ASP A C 1
ATOM 702 O O . ASP A 1 87 ? -20.394 -0.273 26.714 1.00 78.94 87 ASP A O 1
A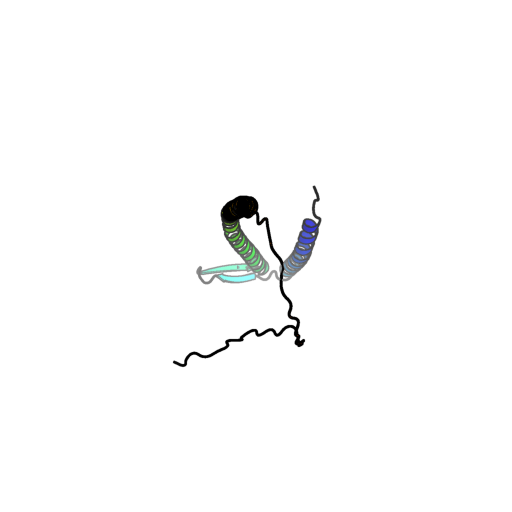TOM 706 N N . GLY A 1 88 ? -18.922 0.981 25.580 1.00 81.50 88 GLY A N 1
ATOM 707 C CA . GLY A 1 88 ? -18.286 1.547 26.768 1.00 81.50 88 GLY A CA 1
ATOM 708 C C . GLY A 1 88 ? -19.200 2.471 27.580 1.00 81.50 88 GLY A C 1
ATOM 709 O O . GLY A 1 88 ? -19.103 2.502 28.809 1.00 81.50 88 GLY A O 1
ATOM 710 N N . GLU A 1 89 ? -20.094 3.220 26.933 1.00 84.12 89 GLU A N 1
ATOM 711 C CA . GLU A 1 89 ? -21.092 4.043 27.625 1.00 84.12 89 GLU A CA 1
ATOM 712 C C . GLU A 1 89 ? -22.206 3.197 28.246 1.00 84.12 89 GLU A C 1
ATOM 714 O O . GLU A 1 89 ? -22.616 3.477 29.376 1.00 84.12 89 GLU A O 1
ATOM 719 N N . VAL A 1 90 ? -22.666 2.153 27.552 1.00 86.88 90 VAL A N 1
ATOM 720 C CA . VAL A 1 90 ? -23.699 1.234 28.057 1.00 86.88 90 VAL A CA 1
ATOM 721 C C . VAL A 1 90 ? -23.199 0.491 29.297 1.00 86.88 90 VAL A C 1
ATOM 723 O O . VAL A 1 90 ? -23.842 0.572 30.344 1.00 86.88 90 VAL A O 1
ATOM 726 N N . ALA A 1 91 ? -21.998 -0.094 29.246 1.00 84.81 91 ALA A N 1
ATOM 727 C CA . ALA A 1 91 ? -21.397 -0.773 30.399 1.00 84.81 91 ALA A CA 1
ATOM 728 C C . ALA A 1 91 ? -21.234 0.160 31.617 1.00 84.81 91 ALA A C 1
ATOM 730 O O . ALA A 1 91 ? -21.420 -0.239 32.766 1.00 84.81 91 ALA A O 1
ATOM 731 N N . ARG A 1 92 ? -20.928 1.446 31.389 1.00 87.19 92 ARG A N 1
ATOM 732 C CA . ARG A 1 92 ? -20.837 2.444 32.470 1.00 87.19 92 ARG A CA 1
ATOM 733 C C . ARG A 1 92 ? -22.192 2.787 33.088 1.00 87.19 92 ARG A C 1
ATOM 735 O O . ARG A 1 92 ? -22.227 3.142 34.267 1.00 87.19 92 ARG A O 1
ATOM 742 N N . ARG A 1 93 ? -23.284 2.730 32.320 1.00 90.44 93 ARG A N 1
ATOM 743 C CA . ARG A 1 93 ? -24.643 2.970 32.833 1.00 90.44 93 ARG A CA 1
ATOM 744 C C . ARG A 1 93 ? -25.106 1.819 33.715 1.00 90.44 93 ARG A C 1
ATOM 746 O O . ARG A 1 93 ? -25.609 2.080 34.801 1.00 90.44 93 ARG A O 1
ATOM 753 N N . GLU A 1 94 ? -24.858 0.583 33.297 1.00 91.38 94 GLU A N 1
ATOM 754 C CA . GLU A 1 94 ? -25.207 -0.608 34.080 1.00 91.38 94 GLU A CA 1
ATOM 755 C C . GLU A 1 94 ? -24.527 -0.594 35.457 1.00 91.38 94 GLU A C 1
ATOM 757 O O . GLU A 1 94 ? -25.203 -0.719 36.479 1.00 91.38 94 GLU A O 1
ATOM 762 N N . LEU A 1 95 ? -23.226 -0.279 35.499 1.00 91.81 95 LEU A N 1
ATOM 763 C CA . LEU A 1 95 ? -22.479 -0.138 36.754 1.00 91.81 95 LEU A CA 1
ATOM 764 C C . LEU A 1 95 ? -23.019 0.974 37.669 1.00 91.81 95 LEU A C 1
ATOM 766 O O . LEU A 1 95 ? -22.952 0.849 38.893 1.00 91.81 95 LEU A O 1
ATOM 770 N N . ARG A 1 96 ? -23.533 2.078 37.105 1.00 91.88 96 ARG A N 1
ATOM 771 C CA . ARG A 1 96 ? -24.167 3.146 37.900 1.00 91.88 96 ARG A CA 1
ATOM 772 C C . ARG A 1 96 ? -25.469 2.665 38.517 1.00 91.88 96 ARG A C 1
ATOM 774 O O . ARG A 1 96 ? -25.658 2.827 39.716 1.00 91.88 96 ARG A O 1
ATOM 781 N N . THR A 1 97 ? -26.329 2.038 37.721 1.00 93.62 97 THR A N 1
ATOM 782 C CA . THR A 1 97 ? -27.625 1.550 38.196 1.00 93.62 97 THR A CA 1
ATOM 783 C C . THR A 1 97 ? -27.471 0.456 39.254 1.00 93.62 97 THR A C 1
ATOM 785 O O . THR A 1 97 ? -28.241 0.422 40.211 1.00 93.62 97 THR A O 1
ATOM 788 N N . GLU A 1 98 ? -26.476 -0.426 39.133 1.00 91.75 98 GLU A N 1
ATOM 789 C CA . GLU A 1 98 ? -26.169 -1.408 40.181 1.00 91.75 98 GLU A CA 1
ATOM 790 C C . GLU A 1 98 ? -25.684 -0.757 41.478 1.00 91.75 98 GLU A C 1
ATOM 792 O O . GLU A 1 98 ? -26.153 -1.139 42.551 1.00 91.75 98 GLU A O 1
ATOM 797 N N . ARG A 1 99 ? -24.807 0.254 41.400 1.00 92.31 99 ARG A N 1
ATOM 798 C CA . ARG A 1 99 ? -24.369 0.999 42.591 1.00 92.31 99 ARG A CA 1
ATOM 799 C C . ARG A 1 99 ? -25.521 1.709 43.287 1.00 92.31 99 ARG A C 1
ATOM 801 O O . ARG A 1 99 ? -25.651 1.581 44.497 1.00 92.31 99 ARG A O 1
ATOM 808 N N . GLU A 1 100 ? -26.378 2.388 42.531 1.00 94.38 100 GLU A N 1
ATOM 809 C CA . GLU A 1 100 ? -27.550 3.086 43.075 1.00 94.38 100 GLU A CA 1
ATOM 810 C C . GLU A 1 100 ? -28.498 2.116 43.802 1.00 94.38 100 GLU A C 1
ATOM 812 O O . GLU A 1 100 ? -28.985 2.419 44.891 1.00 94.38 100 GLU A O 1
ATOM 817 N N . LYS A 1 101 ? -28.714 0.913 43.250 1.00 92.06 101 LYS A N 1
ATOM 818 C CA . LYS A 1 101 ? -29.515 -0.137 43.903 1.00 92.06 101 LYS A CA 1
ATOM 819 C C . LYS A 1 101 ? -28.865 -0.648 45.187 1.00 92.06 101 LYS A C 1
ATOM 821 O O . LYS A 1 101 ? -29.565 -0.851 46.176 1.00 92.06 101 LYS A O 1
ATOM 826 N N . PHE A 1 102 ? -27.551 -0.866 45.172 1.00 93.19 102 PHE A N 1
ATOM 827 C CA . PHE A 1 102 ? -26.816 -1.335 46.346 1.00 93.19 102 PHE A CA 1
ATOM 828 C C . PHE A 1 102 ? -26.859 -0.298 47.476 1.00 93.19 102 PHE A C 1
ATOM 830 O O . PHE A 1 102 ? -27.145 -0.642 48.620 1.00 93.19 102 PHE A O 1
ATOM 837 N N . GLU A 1 103 ? -26.675 0.980 47.140 1.00 93.88 103 GLU A N 1
ATOM 838 C CA . GLU A 1 103 ? -26.777 2.096 48.086 1.00 93.88 103 GLU A CA 1
ATOM 839 C C . GLU A 1 103 ? -28.197 2.236 48.664 1.00 93.88 103 GLU A C 1
ATOM 841 O O . GLU A 1 103 ? -28.348 2.472 49.864 1.00 93.88 103 GLU A O 1
ATOM 846 N N . ALA A 1 104 ? -29.246 2.034 47.857 1.00 92.75 104 ALA A N 1
ATOM 847 C CA . ALA A 1 104 ? -30.633 2.048 48.332 1.00 92.75 104 ALA A CA 1
ATOM 848 C C . ALA A 1 104 ? -30.933 0.897 49.315 1.00 92.75 104 ALA A C 1
ATOM 850 O O . ALA A 1 104 ? -31.524 1.125 50.371 1.00 92.75 104 ALA A O 1
ATOM 851 N N . LEU A 1 105 ? -30.463 -0.320 49.013 1.00 91.00 105 LEU A N 1
ATOM 852 C CA . LEU A 1 105 ? -30.580 -1.486 49.901 1.00 91.00 105 LEU A CA 1
ATOM 853 C C . LEU A 1 105 ? -29.843 -1.267 51.233 1.00 91.00 105 LEU A C 1
ATOM 855 O O . LEU A 1 105 ? -30.376 -1.583 52.298 1.00 91.00 105 LEU A O 1
ATOM 859 N N . GLU A 1 106 ? -28.636 -0.694 51.203 1.00 91.44 106 GLU A N 1
ATOM 860 C CA . GLU A 1 106 ? -27.893 -0.363 52.426 1.00 91.44 106 GLU A CA 1
ATOM 861 C C . GLU A 1 106 ? -28.629 0.669 53.291 1.00 91.44 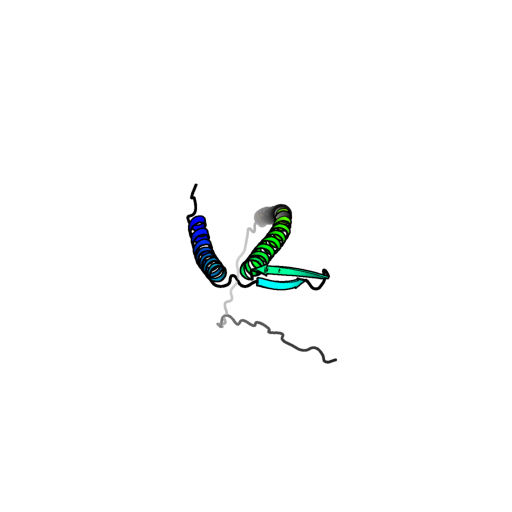106 GLU A C 1
ATOM 863 O O . GLU A 1 106 ? -28.623 0.566 54.523 1.00 91.44 106 GLU A O 1
ATOM 868 N N . GLN A 1 107 ? -29.289 1.651 52.671 1.00 92.44 107 GLN A N 1
ATOM 869 C CA . GLN A 1 107 ? -30.091 2.640 53.389 1.00 92.44 107 GLN A CA 1
ATOM 870 C C . GLN A 1 107 ? -31.313 2.008 54.053 1.00 92.44 107 GLN A C 1
ATOM 872 O O . GLN A 1 107 ? -31.558 2.295 55.225 1.00 92.44 107 GLN A O 1
ATOM 877 N N . GLU A 1 108 ? -32.031 1.121 53.361 1.00 91.00 108 GLU A N 1
ATOM 878 C CA . GLU A 1 108 ? -33.155 0.380 53.946 1.00 91.00 108 GLU A CA 1
ATOM 879 C C . GLU A 1 108 ? -32.713 -0.470 55.141 1.00 91.00 108 GLU A C 1
ATOM 881 O O . GLU A 1 108 ? -33.339 -0.440 56.200 1.00 91.00 108 GLU A O 1
ATOM 886 N N . LEU A 1 109 ? -31.580 -1.169 55.041 1.00 88.88 109 LEU A N 1
ATOM 887 C CA . LEU A 1 109 ? -31.046 -1.917 56.181 1.00 88.88 109 LEU A CA 1
ATOM 888 C C . LEU A 1 109 ? -30.658 -0.998 57.343 1.00 88.88 109 LEU A C 1
ATOM 890 O O . LEU A 1 109 ? -30.862 -1.351 58.508 1.00 88.88 109 LEU A O 1
ATOM 894 N N . LYS A 1 110 ? -30.118 0.189 57.054 1.00 89.94 110 LYS A N 1
ATOM 895 C CA . LYS A 1 110 ? -29.738 1.165 58.079 1.00 89.94 110 LYS A CA 1
ATOM 896 C C . LYS A 1 110 ? -30.962 1.752 58.778 1.00 89.94 110 LYS A C 1
ATOM 898 O O . LYS A 1 110 ? -30.941 1.858 60.002 1.00 89.94 110 LYS A O 1
ATOM 903 N N . THR A 1 111 ? -32.023 2.091 58.047 1.00 90.56 111 THR A N 1
ATOM 904 C CA . THR A 1 111 ? -33.269 2.607 58.635 1.00 90.56 111 THR A CA 1
ATOM 905 C C . THR A 1 111 ? -33.967 1.531 59.460 1.00 90.56 111 THR A C 1
ATOM 907 O O . THR A 1 111 ? -34.290 1.788 60.620 1.00 90.56 111 THR A O 1
ATOM 910 N N . LEU A 1 112 ? -34.083 0.305 58.939 1.00 85.44 112 LEU A N 1
ATOM 911 C CA . LEU A 1 112 ? -34.641 -0.838 59.669 1.00 85.44 112 LEU A CA 1
ATOM 912 C C . LEU A 1 112 ? -33.837 -1.158 60.937 1.00 85.44 112 LEU A C 1
ATOM 914 O O . LEU A 1 112 ? -34.420 -1.422 61.990 1.00 85.44 112 LEU A O 1
ATOM 918 N N . ARG A 1 113 ? -32.501 -1.083 60.879 1.00 86.94 113 ARG A N 1
ATOM 919 C CA . ARG A 1 113 ? -31.635 -1.291 62.049 1.00 86.94 113 ARG A CA 1
ATOM 920 C C . ARG A 1 113 ? -31.780 -0.181 63.087 1.00 86.94 113 ARG A C 1
ATOM 922 O O . ARG A 1 113 ? -31.849 -0.490 64.272 1.00 86.94 113 ARG A O 1
ATOM 929 N N . VAL A 1 114 ? -31.846 1.082 62.664 1.00 84.06 114 VAL A N 1
ATOM 930 C CA . VAL A 1 114 ? -32.075 2.223 63.567 1.00 84.06 114 VAL A CA 1
ATOM 931 C C . VAL A 1 114 ? -33.429 2.076 64.270 1.00 84.06 114 VAL A C 1
ATOM 933 O O . VAL A 1 114 ? -33.485 2.200 65.492 1.00 84.06 114 VAL A O 1
ATOM 936 N N . SER A 1 115 ? -34.487 1.695 63.547 1.00 77.19 115 SER A N 1
ATOM 937 C CA . SER A 1 115 ? -35.805 1.412 64.134 1.00 77.19 115 SER A CA 1
ATOM 938 C C . SER A 1 115 ? -35.788 0.219 65.102 1.00 77.19 115 SER A C 1
ATOM 940 O O . SER A 1 115 ? -36.390 0.294 66.172 1.00 77.19 115 SER A O 1
ATOM 942 N N . ALA A 1 116 ? -35.059 -0.856 64.787 1.00 72.81 116 ALA A N 1
ATOM 943 C CA . ALA A 1 116 ? -34.913 -2.013 65.677 1.00 72.81 116 ALA A CA 1
ATOM 944 C C . ALA A 1 116 ? -34.127 -1.682 66.963 1.00 72.81 116 ALA A C 1
ATOM 946 O O . ALA A 1 116 ? -34.441 -2.205 68.035 1.00 72.81 116 ALA A O 1
ATOM 947 N N . THR A 1 117 ? -33.137 -0.786 66.882 1.00 67.00 117 THR A N 1
ATOM 948 C CA . THR A 1 117 ? -32.385 -0.293 68.047 1.00 67.00 117 THR A CA 1
ATOM 949 C C . THR A 1 117 ? -33.221 0.642 68.933 1.00 67.00 117 THR A C 1
ATOM 951 O O . THR A 1 117 ? -33.018 0.646 70.143 1.00 67.00 117 THR A O 1
ATOM 954 N N . THR A 1 118 ? -34.202 1.375 68.391 1.00 61.62 118 THR A N 1
ATOM 955 C CA . THR A 1 118 ? -35.102 2.236 69.189 1.00 61.62 118 THR A CA 1
ATOM 956 C C . THR A 1 118 ? -36.230 1.465 69.896 1.00 61.62 118 THR A C 1
ATOM 958 O O . THR A 1 118 ? -36.704 1.917 70.933 1.00 61.62 118 THR A O 1
ATOM 961 N N . VAL A 1 119 ? -36.641 0.291 69.398 1.00 61.66 119 VAL A N 1
ATOM 962 C CA . VAL A 1 119 ? -37.718 -0.525 70.011 1.00 61.66 119 VAL A CA 1
ATOM 963 C C . VAL A 1 119 ? -37.197 -1.529 71.053 1.00 61.66 119 VAL A C 1
ATOM 965 O O . VAL A 1 119 ? -37.951 -1.969 71.916 1.00 61.66 119 VAL A O 1
ATOM 968 N N . SER A 1 120 ? -35.901 -1.851 71.050 1.00 53.78 120 SER A N 1
ATOM 969 C CA . SER A 1 120 ? -35.295 -2.747 72.048 1.00 53.78 120 SER A CA 1
ATOM 970 C C . SER A 1 120 ? -34.600 -1.962 73.165 1.00 53.78 120 SER A C 1
ATOM 972 O O . SER A 1 120 ? -33.374 -1.912 73.234 1.00 53.78 120 SER A O 1
ATOM 974 N N . GLN A 1 121 ? -35.387 -1.353 74.053 1.00 50.75 121 GLN A N 1
ATOM 975 C CA . GLN A 1 121 ? -34.927 -0.939 75.381 1.00 50.75 121 GLN A CA 1
ATOM 976 C C . GLN A 1 121 ? -35.105 -2.112 76.364 1.00 50.75 121 GLN A C 1
ATOM 978 O O . GLN A 1 121 ? -36.235 -2.558 76.552 1.00 50.75 121 GLN A O 1
ATOM 983 N N . PRO A 1 122 ? -34.043 -2.599 77.036 1.00 53.78 122 PRO A N 1
ATOM 984 C CA . PRO A 1 122 ? -34.168 -3.400 78.243 1.00 53.78 122 PRO A CA 1
ATOM 985 C C . PRO A 1 122 ? -33.820 -2.535 79.466 1.00 53.78 122 PRO A C 1
ATOM 987 O O . PRO A 1 122 ? -32.668 -2.180 79.696 1.00 53.78 122 PRO A O 1
ATOM 990 N N . ALA A 1 123 ? -34.825 -2.208 80.270 1.00 50.53 123 ALA A N 1
ATOM 991 C CA . ALA A 1 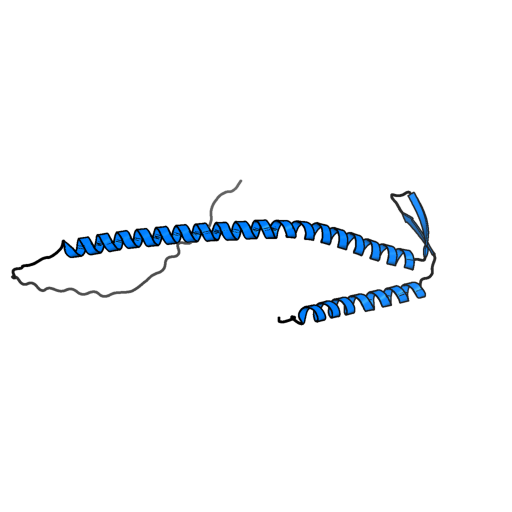123 ? -34.686 -1.834 81.679 1.00 50.53 123 ALA A CA 1
ATOM 992 C C . ALA A 1 123 ? -35.749 -2.681 82.412 1.00 50.53 123 ALA A C 1
ATOM 994 O O . ALA A 1 123 ? -36.905 -2.637 82.010 1.00 50.53 123 ALA A O 1
ATOM 995 N N . SER A 1 124 ? -35.499 -3.530 83.417 1.00 50.56 124 SER A N 1
ATOM 996 C CA . SER A 1 124 ? -34.521 -3.515 84.516 1.00 50.56 124 SER A CA 1
ATOM 997 C C . SER A 1 124 ? -34.375 -4.937 85.126 1.00 50.56 124 SER A C 1
ATOM 999 O O . SER A 1 124 ? -35.248 -5.775 84.928 1.00 50.56 124 SER A O 1
ATOM 1001 N N . ALA A 1 125 ? -33.280 -5.181 85.861 1.00 57.44 125 ALA A N 1
ATOM 1002 C CA . ALA A 1 125 ? -32.772 -6.450 86.432 1.00 57.44 125 ALA A CA 1
ATOM 1003 C C . ALA A 1 125 ? -33.614 -7.100 87.575 1.00 57.44 125 ALA A C 1
ATOM 1005 O O . ALA A 1 125 ? -34.602 -6.501 88.001 1.00 57.44 125 ALA A O 1
ATOM 1006 N N . PRO A 1 126 ? -33.225 -8.286 88.120 1.00 53.41 126 PRO A N 1
ATOM 1007 C CA . PRO A 1 126 ? -32.266 -8.306 89.242 1.00 53.41 126 PRO A CA 1
ATOM 1008 C C . PRO A 1 126 ? -31.264 -9.491 89.308 1.00 53.41 126 PRO A C 1
ATOM 1010 O O . PRO A 1 126 ? -31.364 -10.498 88.616 1.00 53.41 126 PRO A O 1
ATOM 1013 N N . THR A 1 127 ? -30.280 -9.274 90.184 1.00 50.28 127 THR A N 1
ATOM 1014 C CA . THR A 1 127 ? -29.088 -10.034 90.609 1.00 50.28 127 THR A CA 1
ATOM 1015 C C . THR A 1 127 ? -29.350 -11.397 91.280 1.00 50.28 127 THR A C 1
ATOM 1017 O O . THR A 1 127 ? -30.415 -11.587 91.863 1.00 50.28 127 THR A O 1
ATOM 1020 N N . THR A 1 128 ? -28.282 -12.224 91.348 1.00 45.69 128 THR A N 1
ATOM 1021 C CA . THR A 1 128 ? -28.010 -13.451 92.165 1.00 45.69 128 THR A CA 1
ATOM 1022 C C . THR A 1 128 ? -28.032 -14.712 91.277 1.00 45.69 128 THR A C 1
ATOM 1024 O O . THR A 1 128 ? -29.013 -14.929 90.587 1.00 45.69 128 THR A O 1
ATOM 1027 N N . ASP A 1 129 ? -27.014 -15.567 91.139 1.00 35.12 129 ASP A N 1
ATOM 1028 C CA . ASP A 1 129 ? -25.956 -15.989 92.059 1.00 35.12 129 ASP A CA 1
ATOM 1029 C C . ASP A 1 129 ? -24.746 -16.612 91.315 1.00 35.12 129 ASP A C 1
ATOM 1031 O O . ASP A 1 129 ? -24.817 -16.979 90.143 1.00 35.12 129 ASP A O 1
ATOM 1035 N N . LEU A 1 130 ? -23.656 -16.727 92.065 1.00 42.31 130 LEU A N 1
ATOM 1036 C CA . LEU A 1 130 ? -22.368 -17.395 91.869 1.00 42.31 130 LEU A CA 1
ATOM 1037 C C . LEU A 1 130 ? -22.293 -18.655 90.967 1.00 42.31 130 LEU A C 1
ATOM 1039 O O . LEU A 1 130 ? -23.071 -19.588 91.123 1.00 42.31 130 LEU A O 1
ATOM 1043 N N . ALA A 1 131 ? -21.209 -18.725 90.171 1.00 44.25 131 ALA A N 1
ATOM 1044 C CA . ALA A 1 131 ? -20.232 -19.838 90.025 1.00 44.25 131 ALA A CA 1
ATOM 1045 C C . ALA A 1 131 ? -19.498 -19.674 88.670 1.00 44.25 131 ALA A C 1
ATOM 1047 O O . ALA A 1 131 ? -20.071 -19.900 87.612 1.00 44.25 131 ALA A O 1
ATOM 1048 N N . VAL A 1 132 ? -18.306 -19.069 88.58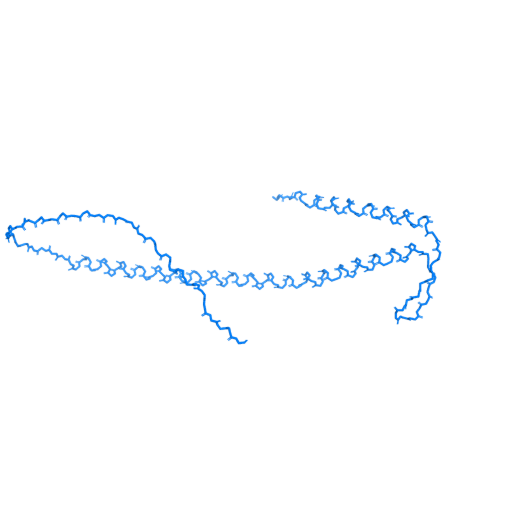2 1.00 47.03 132 VAL A N 1
ATOM 1049 C CA . VAL A 1 132 ? -16.971 -19.651 88.858 1.00 47.03 132 VAL A CA 1
ATOM 1050 C C . VAL A 1 132 ? -16.831 -21.115 88.424 1.00 47.03 132 VAL A C 1
ATOM 1052 O O . VAL A 1 132 ? -17.601 -21.954 88.869 1.00 47.03 132 VAL A O 1
ATOM 1055 N N . VAL A 1 133 ? -15.771 -21.365 87.636 1.00 50.94 133 VAL A N 1
ATOM 1056 C CA . VAL A 1 133 ? -15.075 -22.628 87.271 1.00 50.94 133 VAL A CA 1
ATOM 1057 C C . VAL A 1 133 ? -14.951 -22.706 85.739 1.00 50.94 133 VAL A C 1
ATOM 1059 O O . VAL A 1 133 ? -15.847 -23.150 85.037 1.00 50.94 133 VAL A O 1
ATOM 1062 N N . THR A 1 134 ? -13.975 -21.996 85.160 1.00 47.09 134 THR A N 1
ATOM 1063 C CA . THR A 1 134 ? -12.631 -22.490 84.763 1.00 47.09 134 THR A CA 1
ATOM 1064 C C . THR A 1 134 ? -12.644 -23.581 83.695 1.00 47.09 134 THR A C 1
ATOM 1066 O O . THR A 1 134 ? -13.186 -24.651 83.950 1.00 47.09 134 THR A O 1
ATOM 1069 N N . LYS A 1 135 ? -11.933 -23.328 82.581 1.00 43.91 135 LYS A N 1
ATOM 1070 C CA . LYS A 1 135 ? -10.879 -24.168 81.950 1.00 43.91 135 LYS A CA 1
ATOM 1071 C C . LYS A 1 135 ? -10.689 -23.684 80.498 1.00 43.91 135 LYS A C 1
ATOM 1073 O O . LYS A 1 135 ? -11.592 -23.806 79.687 1.00 43.91 135 LYS A O 1
ATOM 1078 N N . THR A 1 136 ? -9.675 -22.870 80.203 1.00 40.12 136 THR A N 1
ATOM 1079 C CA . THR A 1 136 ? -8.307 -23.281 79.814 1.00 40.12 136 THR A CA 1
ATOM 1080 C C . THR A 1 136 ? -8.265 -24.094 78.518 1.00 40.12 136 THR A C 1
ATOM 1082 O O . THR A 1 136 ? -8.593 -25.275 78.546 1.00 40.12 136 THR A O 1
ATOM 1085 N N . ALA A 1 137 ? -7.802 -23.438 77.446 1.00 43.88 137 ALA A N 1
ATOM 1086 C CA . ALA A 1 137 ? -7.049 -23.923 76.272 1.00 43.88 137 ALA A CA 1
ATOM 1087 C C . ALA A 1 137 ? -7.377 -22.947 75.119 1.00 43.88 137 ALA A C 1
ATOM 1089 O O . ALA A 1 137 ? -8.498 -22.926 74.629 1.00 43.88 137 ALA A O 1
ATOM 1090 N N . SER A 1 138 ? -6.557 -21.939 74.809 1.00 43.06 138 SER A N 1
ATOM 1091 C CA . SER A 1 138 ? -5.311 -22.065 74.036 1.00 43.06 138 SER A CA 1
ATOM 1092 C C . SER A 1 138 ? -5.458 -23.073 72.897 1.00 43.06 138 SER A C 1
ATOM 1094 O O . SER A 1 138 ? -5.547 -24.261 73.173 1.00 43.06 138 SER A O 1
ATOM 1096 N N . GLU A 1 139 ? -5.458 -22.610 71.641 1.00 40.03 139 GLU A N 1
ATOM 1097 C CA . GLU A 1 139 ? -4.380 -22.908 70.681 1.00 40.03 139 GLU A CA 1
ATOM 1098 C C . GLU A 1 139 ? -4.802 -22.676 69.209 1.00 40.03 139 GLU A C 1
ATOM 1100 O O . GLU A 1 139 ? -5.714 -23.299 68.681 1.00 40.03 139 GLU A O 1
ATOM 1105 N N . THR A 1 140 ? -4.045 -21.778 68.570 1.00 40.59 140 THR A N 1
ATOM 1106 C CA . THR A 1 140 ? -3.592 -21.809 67.170 1.00 40.59 140 THR A CA 1
ATOM 1107 C C . THR A 1 140 ? -4.545 -21.475 66.011 1.00 40.59 140 THR A C 1
ATOM 1109 O O . THR A 1 140 ? -5.442 -22.202 65.601 1.00 40.59 140 THR A O 1
ATOM 1112 N N . THR A 1 141 ? -4.184 -20.333 65.427 1.00 48.31 141 THR A N 1
ATOM 1113 C CA . THR A 1 141 ? -4.413 -19.761 64.096 1.00 48.31 141 THR A CA 1
ATOM 1114 C C . THR A 1 141 ? -4.028 -20.712 62.922 1.00 48.31 141 THR A C 1
ATOM 1116 O O . THR A 1 141 ? -3.722 -21.882 63.111 1.00 48.31 141 THR A O 1
ATOM 1119 N N . PRO A 1 142 ? -4.037 -20.234 61.667 1.00 55.47 142 PRO A N 1
ATOM 1120 C CA . PRO A 1 142 ? -4.909 -20.658 60.577 1.00 55.47 142 PRO A CA 1
ATOM 1121 C C . PRO A 1 142 ? -4.272 -21.734 59.670 1.00 55.47 142 PRO A C 1
ATOM 1123 O O . PRO A 1 142 ? -3.050 -21.850 59.583 1.00 55.47 142 PRO A O 1
ATOM 1126 N N . LYS A 1 143 ? -5.069 -22.473 58.886 1.00 40.59 143 LYS A N 1
ATOM 1127 C CA . LYS A 1 143 ? -4.511 -23.291 57.795 1.00 40.59 143 LYS A CA 1
ATOM 1128 C C . LYS A 1 143 ? -5.293 -23.130 56.487 1.00 40.59 143 LYS A C 1
ATOM 1130 O O . LYS A 1 143 ? -6.505 -23.336 56.488 1.00 40.59 143 LYS A O 1
ATOM 1135 N N . PRO A 1 144 ? -4.614 -22.774 55.379 1.00 53.72 144 PRO A N 1
ATOM 1136 C CA . PRO A 1 144 ? -5.203 -22.676 54.056 1.00 53.72 144 PRO A CA 1
ATOM 1137 C C . PRO A 1 144 ? -5.303 -24.075 53.447 1.00 53.72 144 PRO A C 1
ATOM 1139 O O . PRO A 1 144 ? -4.362 -24.866 53.523 1.00 53.72 144 PRO A O 1
ATOM 1142 N N . ALA A 1 145 ? -6.424 -24.374 52.805 1.00 48.28 145 ALA A N 1
ATOM 1143 C CA . ALA A 1 145 ? -6.548 -25.535 51.941 1.00 48.28 145 ALA A CA 1
ATOM 1144 C C . ALA A 1 145 ? -7.207 -25.083 50.642 1.00 48.28 145 ALA A C 1
ATOM 1146 O O . ALA A 1 145 ? -8.424 -25.084 50.490 1.00 48.28 145 ALA A O 1
ATOM 1147 N N . GLN A 1 146 ? -6.353 -24.666 49.708 1.00 51.75 146 GLN A N 1
ATOM 1148 C CA . GLN A 1 146 ? -6.654 -24.801 48.297 1.00 51.75 146 GLN A CA 1
ATOM 1149 C C . GLN A 1 146 ? -6.875 -26.289 48.037 1.00 51.75 146 GLN A C 1
ATOM 1151 O O . GLN A 1 146 ? -5.947 -27.089 48.164 1.00 51.75 146 GLN A O 1
ATOM 1156 N N . GLN A 1 147 ? -8.104 -26.664 47.705 1.00 52.28 147 GLN A N 1
ATOM 1157 C CA . GLN A 1 147 ? -8.379 -27.981 47.166 1.00 52.28 147 GLN A CA 1
ATOM 1158 C C . GLN A 1 147 ? -8.210 -27.898 45.654 1.00 52.28 147 GLN A C 1
ATOM 1160 O O . GLN A 1 147 ? -9.069 -27.439 44.906 1.00 52.28 147 GLN A O 1
ATOM 1165 N N . THR A 1 148 ? -7.017 -28.302 45.249 1.00 52.56 148 THR A N 1
ATOM 1166 C CA . THR A 1 148 ? -6.628 -28.651 43.894 1.00 52.56 148 THR A CA 1
ATOM 1167 C C . THR A 1 148 ? -7.506 -29.803 43.405 1.00 52.56 148 THR A C 1
ATOM 1169 O O . THR A 1 148 ? -7.464 -30.892 43.977 1.00 52.56 148 THR A O 1
ATOM 1172 N N . LEU A 1 149 ? -8.278 -29.592 42.343 1.00 54.84 149 LEU A N 1
ATOM 1173 C CA . LEU A 1 149 ? -8.883 -30.671 41.565 1.00 54.84 149 LEU A CA 1
ATOM 1174 C C . LEU A 1 149 ? -8.330 -30.588 40.140 1.00 54.84 149 LEU A C 1
ATOM 1176 O O . LEU A 1 149 ? -8.798 -29.816 39.311 1.00 54.84 149 LEU A O 1
ATOM 1180 N N . SER A 1 150 ? -7.313 -31.408 39.895 1.00 52.75 150 SER A N 1
ATOM 1181 C CA . SER A 1 150 ? -6.872 -31.885 38.579 1.00 52.75 150 SER A CA 1
ATOM 1182 C C . SER A 1 150 ? -6.981 -33.425 38.606 1.00 52.75 150 SER A C 1
ATOM 1184 O O . SER A 1 150 ? -7.085 -33.997 39.690 1.00 52.75 150 SER A O 1
ATOM 1186 N N . PRO A 1 151 ? -6.762 -34.155 37.502 1.00 56.22 151 PRO A N 1
ATOM 1187 C CA . PRO A 1 151 ? -7.542 -34.242 36.266 1.00 56.22 151 PRO A CA 1
ATOM 1188 C C . PRO A 1 151 ? -7.962 -35.709 35.996 1.00 56.22 151 PRO A C 1
ATOM 1190 O O . PRO A 1 151 ? -7.142 -36.611 36.136 1.00 56.22 151 PRO A O 1
ATOM 1193 N N . GLN A 1 152 ? -9.190 -35.996 35.547 1.00 46.34 152 GLN A N 1
ATOM 1194 C CA . GLN A 1 152 ? -9.484 -37.328 34.989 1.00 46.34 152 GLN A CA 1
ATOM 1195 C C . GLN A 1 152 ? -10.796 -37.360 34.194 1.00 46.34 152 GLN A C 1
ATOM 1197 O O . GLN A 1 152 ? -11.870 -37.427 34.788 1.00 46.34 152 GLN A O 1
ATOM 1202 N N . LYS A 1 153 ? -10.724 -37.375 32.854 1.00 47.94 153 LYS A N 1
ATOM 1203 C CA . LYS A 1 153 ? -11.776 -37.991 32.029 1.00 47.94 153 LYS A CA 1
ATOM 1204 C C . LYS A 1 153 ? -11.300 -38.302 30.597 1.00 47.94 153 LYS A C 1
ATOM 1206 O O . LYS A 1 153 ? -11.119 -37.384 29.813 1.00 47.94 153 LYS A O 1
ATOM 1211 N N . GLN A 1 154 ? -11.157 -39.610 30.337 1.00 52.09 154 GLN A N 1
ATOM 1212 C CA . GLN A 1 154 ? -11.557 -40.375 29.132 1.00 52.09 154 GLN A CA 1
ATOM 1213 C C . GLN A 1 154 ? -10.879 -40.004 27.795 1.00 52.09 154 GLN A C 1
ATOM 1215 O O . GLN A 1 154 ? -11.054 -38.902 27.303 1.00 52.09 154 GLN A O 1
ATOM 1220 N N . ALA A 1 155 ? -10.015 -40.824 27.183 1.00 48.59 155 ALA A N 1
ATOM 1221 C CA . ALA A 1 155 ? -10.181 -42.209 26.700 1.00 48.59 155 ALA A CA 1
ATOM 1222 C C . ALA A 1 155 ? -11.363 -42.370 25.727 1.00 48.59 155 ALA A C 1
ATOM 1224 O O . ALA A 1 155 ? -12.520 -42.365 26.150 1.00 48.59 155 ALA A O 1
ATOM 1225 N N . GLY A 1 156 ? -11.017 -42.529 24.448 1.00 52.31 156 GLY A N 1
ATOM 1226 C CA . GLY A 1 156 ? -11.877 -42.786 23.295 1.00 52.31 156 GLY A CA 1
ATOM 1227 C C . GLY A 1 156 ? -11.044 -42.711 22.029 1.00 52.31 156 GLY A C 1
ATOM 1228 O O . GLY A 1 156 ? -10.821 -41.570 21.575 1.00 52.31 156 GLY A O 1
#

Sequence (156 aa):
MEYSPVRRIFSWVSWLLLVPILAAAVTFALNNKHFLELNLWPFGLTIELPLYLAFFGAMIFGVVLGSIVTWLGQGRVRSNLRVQAYDGEVARRELRTEREKFEALEQELKTLRVSATTVSQPASAPTTDLAVVTKTASETTPKPAQQTLSPQKQAG

pLDDT: mean 73.21, std 17.03, range [35.12, 94.38]

Foldseek 3Di:
DDPDCVVVVVVVVVCVVVVVVVVVLVVCQVVQQDWDFDQPPPVRDTDTHGPSCVVVVVVVVVVVVVVVVVVVVVVVVVVVVVVVVVVVVVVVVVVVVVVVVVVVVVVVVVVVVVVVVVVDDDDDDDDDDDDDDDDDDDDDDDDDDDPDDDDDDDDD

Secondary structure (DSSP, 8-state):
----THHHHHHHHHHHHHHHHHHHHHHHHHH---EEEEEETTTTEEEEEEHHHHHHHHHHHHHHHHHHHHHHHHHHHHHHHHHHHHHHHHHHHHHHHHHHHHHHHHHHHHHHHHHHHHH-------------------------------------